Protein AF-A0A9W8Y583-F1 (afdb_monomer_lite)

Radius of gyration: 17.75 Å; chains: 1; bounding box: 39×25×52 Å

Secondary structure (DSSP, 8-state):
--HHHHH-TT-------TT---SS----TTTTBS-GGGG-EETTEEPPP-SSTTS--B-HHHHHHHHTSPPPP-PPP-B-TTS-B---

Structure (mmCIF, N/CA/C/O backbone):
data_AF-A0A9W8Y583-F1
#
_entry.id   AF-A0A9W8Y583-F1
#
loop_
_atom_site.group_PDB
_atom_site.id
_atom_site.type_symbol
_atom_site.label_atom_id
_atom_site.label_alt_id
_atom_site.label_comp_id
_atom_site.label_asym_id
_atom_site.label_entity_id
_atom_site.label_seq_id
_atom_site.pdbx_PDB_ins_code
_atom_site.Cartn_x
_atom_site.Cartn_y
_atom_site.Cartn_z
_atom_site.occupancy
_atom_site.B_iso_or_equiv
_atom_site.auth_seq_id
_atom_site.auth_comp_id
_atom_site.auth_asym_id
_atom_site.auth_atom_id
_atom_site.pdbx_PDB_model_num
ATOM 1 N N . MET A 1 1 ? -11.530 -1.948 4.514 1.00 78.25 1 MET A N 1
ATOM 2 C CA . MET A 1 1 ? -11.970 -0.751 3.754 1.00 78.25 1 MET A CA 1
ATOM 3 C C . MET A 1 1 ? -10.904 0.330 3.889 1.00 78.25 1 MET A C 1
ATOM 5 O O . MET A 1 1 ? -10.420 0.493 5.003 1.00 78.25 1 MET A O 1
ATOM 9 N N . ALA A 1 2 ? -10.491 1.024 2.818 1.00 84.38 2 ALA A N 1
ATOM 10 C CA . ALA A 1 2 ? -9.464 2.075 2.924 1.00 84.38 2 ALA A CA 1
ATOM 11 C C . ALA A 1 2 ? -10.042 3.389 3.488 1.00 84.38 2 ALA A C 1
ATOM 13 O O . ALA A 1 2 ? -11.249 3.620 3.439 1.00 84.38 2 ALA A O 1
ATOM 14 N N . GLU A 1 3 ? -9.186 4.271 4.014 1.00 91.38 3 GLU A N 1
ATOM 15 C CA . GLU A 1 3 ? -9.618 5.531 4.645 1.00 91.38 3 GLU A CA 1
ATOM 16 C C . GLU A 1 3 ? -10.377 6.451 3.677 1.00 91.38 3 GLU A C 1
ATOM 18 O O . GLU A 1 3 ? -11.374 7.057 4.060 1.00 91.38 3 GLU A O 1
ATOM 23 N N . VAL A 1 4 ? -9.946 6.519 2.410 1.00 94.75 4 VAL A N 1
ATOM 24 C CA . VAL A 1 4 ? -10.620 7.307 1.362 1.00 94.75 4 VAL A CA 1
ATOM 25 C C . VAL A 1 4 ? -12.013 6.749 1.068 1.00 94.75 4 VAL A C 1
ATOM 27 O O . VAL A 1 4 ? -12.973 7.515 0.967 1.00 94.75 4 VAL A O 1
ATOM 30 N N . ASP A 1 5 ? -12.137 5.424 0.989 1.00 95.12 5 ASP A N 1
ATOM 31 C CA . ASP A 1 5 ? -13.409 4.734 0.763 1.00 95.12 5 ASP A CA 1
ATOM 32 C C . ASP A 1 5 ? -14.393 5.028 1.904 1.00 95.12 5 ASP A C 1
ATOM 34 O O . ASP A 1 5 ? -15.562 5.328 1.671 1.00 95.12 5 ASP A O 1
ATOM 38 N N . ALA A 1 6 ? -13.898 5.016 3.147 1.00 93.50 6 ALA A N 1
ATOM 39 C CA . ALA A 1 6 ? -14.697 5.196 4.357 1.00 93.50 6 ALA A CA 1
ATOM 40 C C . ALA A 1 6 ? -15.305 6.603 4.507 1.00 93.50 6 ALA A C 1
ATOM 42 O O . ALA A 1 6 ? -16.302 6.768 5.212 1.00 93.50 6 ALA A O 1
ATOM 43 N N . VAL A 1 7 ? -14.716 7.616 3.864 1.00 95.75 7 VAL A N 1
ATOM 44 C CA . VAL A 1 7 ? -15.172 9.019 3.938 1.00 95.75 7 VAL A CA 1
ATOM 45 C C . VAL A 1 7 ? -15.843 9.510 2.654 1.00 95.75 7 VAL A C 1
ATOM 47 O O . VAL A 1 7 ? -16.295 10.654 2.592 1.00 95.75 7 VAL A O 1
ATOM 50 N N . SER A 1 8 ? -15.938 8.658 1.633 1.00 97.25 8 SER A N 1
ATOM 51 C CA . SER A 1 8 ? -16.508 9.009 0.334 1.00 97.25 8 SER A CA 1
ATOM 52 C C . SER A 1 8 ? -17.920 8.448 0.207 1.00 97.25 8 SER A C 1
ATOM 54 O O . SER A 1 8 ? -18.116 7.268 -0.059 1.00 97.25 8 SER A O 1
ATOM 56 N N . ALA A 1 9 ? -18.935 9.304 0.348 1.00 97.06 9 ALA A N 1
ATOM 57 C CA . ALA A 1 9 ? -20.342 8.884 0.294 1.00 97.06 9 ALA A CA 1
ATOM 58 C C . ALA A 1 9 ? -20.760 8.237 -1.046 1.00 97.06 9 ALA A C 1
ATOM 60 O O . ALA A 1 9 ? -21.792 7.574 -1.115 1.00 97.06 9 ALA A O 1
ATOM 61 N N . ASN A 1 10 ? -19.985 8.448 -2.110 1.00 97.44 10 ASN A N 1
ATOM 62 C CA . ASN A 1 10 ? -20.191 7.875 -3.439 1.00 97.44 10 ASN A CA 1
ATOM 63 C C . ASN A 1 10 ? -19.259 6.690 -3.755 1.00 97.44 10 ASN A C 1
ATOM 65 O O . ASN A 1 10 ? -19.209 6.261 -4.908 1.00 97.44 10 ASN A O 1
ATOM 69 N N . PHE A 1 11 ? -18.502 6.187 -2.777 1.00 96.19 11 PHE A N 1
ATOM 70 C CA . PHE A 1 11 ? -17.705 4.976 -2.939 1.00 96.19 11 PHE A CA 1
ATOM 71 C C . PHE A 1 11 ? -18.610 3.751 -3.154 1.00 96.19 11 PHE A C 1
ATOM 73 O O . PHE A 1 11 ? -19.685 3.651 -2.562 1.00 96.19 11 PHE A O 1
ATOM 80 N N . ALA A 1 12 ? -18.175 2.820 -4.010 1.00 95.75 12 ALA A N 1
ATOM 81 C CA . ALA A 1 12 ? -18.960 1.641 -4.382 1.00 95.75 12 ALA A CA 1
ATOM 82 C C . ALA A 1 12 ? -18.177 0.323 -4.282 1.00 95.75 12 ALA A C 1
ATOM 84 O O . ALA A 1 12 ? -18.710 -0.650 -3.755 1.00 95.75 12 ALA A O 1
ATOM 85 N N . ILE A 1 13 ? -16.940 0.275 -4.791 1.00 96.00 13 ILE A N 1
ATOM 86 C CA . ILE A 1 13 ? -16.088 -0.924 -4.798 1.00 96.00 13 ILE A CA 1
ATOM 87 C C . ILE A 1 13 ? -14.614 -0.541 -4.639 1.00 96.00 13 ILE A C 1
ATOM 89 O O . ILE A 1 13 ? -14.205 0.519 -5.109 1.00 96.00 13 ILE A O 1
ATOM 93 N N . GLN A 1 14 ? -13.831 -1.426 -4.015 1.00 94.00 14 GLN A N 1
ATOM 94 C CA . GLN A 1 14 ? -12.375 -1.318 -3.891 1.00 94.00 14 GLN A CA 1
ATOM 95 C C . GLN A 1 14 ? -11.722 -2.538 -4.541 1.00 94.00 14 GLN A C 1
ATOM 97 O O . GLN A 1 14 ? -12.123 -3.672 -4.274 1.00 94.00 14 GLN A O 1
ATOM 102 N N . GLU A 1 15 ? -10.715 -2.303 -5.375 1.00 93.62 15 GLU A N 1
ATOM 103 C CA . GLU A 1 15 ? -9.913 -3.362 -5.984 1.00 93.62 15 GLU A CA 1
ATOM 104 C C . GLU A 1 15 ? -8.791 -3.794 -5.033 1.00 93.62 15 GLU A C 1
ATOM 106 O O . GLU A 1 15 ? -8.157 -2.962 -4.386 1.00 93.62 15 GLU A O 1
ATOM 111 N N . MET A 1 16 ? -8.526 -5.102 -4.949 1.00 89.31 16 MET A N 1
ATOM 112 C CA . MET A 1 16 ? -7.428 -5.643 -4.147 1.00 89.31 16 MET A CA 1
ATOM 113 C C . MET A 1 16 ? -6.759 -6.828 -4.831 1.00 89.31 16 MET A C 1
ATOM 115 O O . MET A 1 16 ? -7.422 -7.770 -5.260 1.00 89.31 16 MET A O 1
ATOM 119 N N . SER A 1 17 ? -5.428 -6.829 -4.838 1.00 85.56 17 SER A N 1
ATOM 120 C CA . SER A 1 17 ? -4.595 -7.918 -5.357 1.00 85.56 17 SER A CA 1
ATOM 121 C C . SER A 1 17 ? -4.297 -9.014 -4.318 1.00 85.56 17 SER A C 1
ATOM 123 O O . SER A 1 17 ? -3.263 -9.679 -4.374 1.00 85.56 17 SER A O 1
ATOM 125 N N . LEU A 1 18 ? -5.192 -9.216 -3.345 1.00 84.75 18 LEU A N 1
ATOM 126 C CA . LEU A 1 18 ? -5.000 -10.170 -2.249 1.00 84.75 18 LEU A CA 1
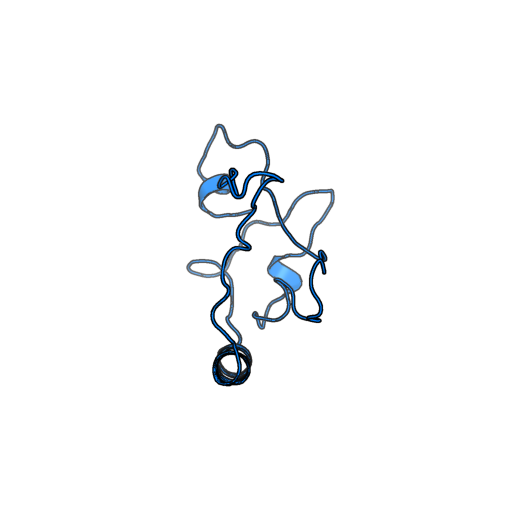ATOM 127 C C . LEU A 1 18 ? -5.030 -11.622 -2.756 1.00 84.75 18 LEU A C 1
ATOM 129 O O . LEU A 1 18 ? -5.981 -12.025 -3.424 1.00 84.75 18 LEU A O 1
ATOM 133 N N . GLY A 1 19 ? -4.007 -12.417 -2.422 1.00 74.06 19 GLY A N 1
ATOM 134 C CA . GLY A 1 19 ? -3.903 -13.818 -2.852 1.00 74.06 19 GLY A CA 1
ATOM 135 C C . GLY A 1 19 ? -3.608 -14.008 -4.345 1.00 74.06 19 GLY A C 1
ATOM 136 O O . GLY A 1 19 ? -3.761 -15.110 -4.875 1.00 74.06 19 GLY A O 1
ATOM 137 N N . ILE A 1 20 ? -3.196 -12.944 -5.038 1.00 68.00 20 ILE A N 1
ATOM 138 C CA . ILE A 1 20 ? -2.887 -12.967 -6.462 1.00 68.00 20 ILE A CA 1
ATOM 139 C C . ILE A 1 20 ? -1.365 -13.070 -6.666 1.00 68.00 20 ILE A C 1
ATOM 141 O O . ILE A 1 20 ? -0.648 -12.073 -6.630 1.00 68.00 20 ILE A O 1
ATOM 145 N N . HIS A 1 21 ? -0.866 -14.276 -6.947 1.00 61.91 21 HIS A N 1
ATOM 146 C CA . HIS A 1 21 ? 0.546 -14.522 -7.272 1.00 61.91 21 HIS A CA 1
ATOM 147 C C . HIS A 1 21 ? 0.755 -14.593 -8.797 1.00 61.91 21 HIS A C 1
ATOM 149 O O . HIS A 1 21 ? 0.868 -15.678 -9.364 1.00 61.91 21 HIS A O 1
ATOM 155 N N . TYR A 1 22 ? 0.768 -13.450 -9.495 1.00 49.09 22 TYR A N 1
ATOM 156 C CA . TYR A 1 22 ? 0.978 -13.434 -10.959 1.00 49.09 22 TYR A CA 1
ATOM 157 C C . TYR A 1 22 ? 2.446 -13.479 -11.397 1.00 49.09 22 TYR A C 1
ATOM 159 O O . TYR A 1 22 ? 2.729 -13.723 -12.567 1.00 49.09 22 TYR A O 1
ATOM 167 N N . HIS A 1 23 ? 3.391 -13.308 -10.478 1.00 47.59 23 HIS A N 1
ATOM 168 C CA . HIS A 1 23 ? 4.817 -13.403 -10.764 1.00 47.59 23 HIS A CA 1
ATOM 169 C C . HIS A 1 23 ? 5.484 -14.273 -9.700 1.00 47.59 23 HIS A C 1
ATOM 171 O O . HIS A 1 23 ? 4.960 -14.433 -8.607 1.00 47.59 23 HIS A O 1
ATOM 177 N N . THR A 1 24 ? 6.622 -14.856 -10.045 1.00 53.38 24 THR A N 1
ATOM 178 C CA . THR A 1 24 ? 7.442 -15.872 -9.356 1.00 53.38 24 THR A CA 1
ATOM 179 C C . THR A 1 24 ? 7.890 -15.592 -7.901 1.00 53.38 24 THR A C 1
ATOM 181 O O . THR A 1 24 ? 8.860 -16.196 -7.449 1.00 53.38 24 THR A O 1
ATOM 184 N N . GLY A 1 25 ? 7.224 -14.709 -7.153 1.00 58.34 25 GLY A N 1
ATOM 185 C CA . GLY A 1 25 ? 7.460 -14.439 -5.732 1.00 58.34 25 GLY A CA 1
ATOM 186 C C . GLY A 1 25 ? 6.312 -14.925 -4.841 1.00 58.34 25 GLY A C 1
ATOM 187 O O . GLY A 1 25 ? 5.144 -14.865 -5.216 1.00 58.34 25 GLY A O 1
ATOM 188 N N . ALA A 1 26 ? 6.663 -15.415 -3.650 1.00 64.31 26 ALA A N 1
ATOM 189 C CA . ALA A 1 26 ? 5.712 -15.910 -2.652 1.00 64.31 26 ALA A CA 1
ATOM 190 C C . ALA A 1 26 ? 5.017 -14.791 -1.853 1.00 64.31 26 ALA A C 1
ATOM 192 O O . ALA A 1 26 ? 4.041 -15.064 -1.163 1.00 64.31 26 ALA A O 1
ATOM 193 N N . GLU A 1 27 ? 5.512 -13.552 -1.941 1.00 77.94 27 GLU A N 1
ATOM 194 C CA . GLU A 1 27 ? 5.052 -12.447 -1.101 1.00 77.94 27 GLU A CA 1
ATOM 195 C C . GLU A 1 27 ? 3.787 -11.778 -1.650 1.00 77.94 27 GLU A C 1
ATOM 197 O O . GLU A 1 27 ? 3.662 -11.558 -2.857 1.00 77.94 27 GLU A O 1
ATOM 202 N N . ASP A 1 28 ? 2.867 -11.416 -0.758 1.00 84.06 28 ASP A N 1
ATOM 203 C CA . ASP A 1 28 ? 1.653 -10.662 -1.077 1.00 84.06 28 ASP A CA 1
ATOM 204 C C . ASP A 1 28 ? 1.430 -9.503 -0.081 1.00 84.06 28 ASP A C 1
ATOM 206 O O . ASP A 1 28 ? 2.311 -9.148 0.704 1.00 84.06 28 ASP A O 1
ATOM 210 N N . LEU A 1 29 ? 0.244 -8.885 -0.103 1.00 84.75 29 LEU A N 1
ATOM 211 C CA . LEU A 1 29 ? -0.118 -7.798 0.820 1.00 84.75 29 LEU A CA 1
ATOM 212 C C . LEU A 1 29 ? 0.018 -8.176 2.308 1.00 84.75 29 LEU A C 1
ATOM 214 O O . LEU A 1 29 ? 0.231 -7.296 3.145 1.00 84.75 29 LEU A O 1
ATOM 218 N N . ARG A 1 30 ? -0.101 -9.462 2.654 1.00 89.81 30 ARG A N 1
ATOM 219 C CA . ARG A 1 30 ? -0.021 -9.968 4.031 1.00 89.81 30 ARG A CA 1
ATOM 220 C C . ARG A 1 30 ? 1.424 -10.140 4.494 1.00 89.81 30 ARG A C 1
ATOM 222 O O . ARG A 1 30 ? 1.666 -10.119 5.694 1.00 89.81 30 ARG A O 1
ATOM 229 N N . SER A 1 31 ? 2.374 -10.270 3.571 1.00 90.81 31 SER A N 1
ATOM 230 C CA . SER A 1 31 ? 3.785 -10.533 3.873 1.00 90.81 31 SER A CA 1
ATOM 231 C C . SER A 1 31 ? 4.547 -9.372 4.513 1.00 90.81 31 SER A C 1
ATOM 233 O O . SER A 1 31 ? 5.540 -9.589 5.200 1.00 90.81 31 SER A O 1
ATOM 235 N N . TYR A 1 32 ? 4.132 -8.131 4.260 1.00 93.31 32 TYR A N 1
ATOM 236 C CA . TYR A 1 32 ? 4.889 -6.933 4.656 1.00 93.31 32 TYR A CA 1
ATOM 237 C C . TYR A 1 32 ? 4.381 -6.276 5.943 1.00 93.31 32 TYR A C 1
ATOM 239 O O . TYR A 1 32 ? 4.880 -5.219 6.339 1.00 93.31 32 TYR A O 1
ATOM 247 N N . VAL A 1 33 ? 3.383 -6.876 6.591 1.00 94.56 33 VAL A N 1
ATOM 248 C CA . VAL A 1 33 ? 2.764 -6.359 7.812 1.00 94.56 33 VAL A CA 1
ATOM 249 C C . VAL A 1 33 ? 2.794 -7.408 8.917 1.00 94.56 33 VAL A C 1
ATOM 251 O O . VAL A 1 33 ? 2.667 -8.603 8.666 1.00 94.56 33 VAL A O 1
ATOM 254 N N . LYS A 1 34 ? 2.927 -6.958 10.162 1.00 96.06 34 LYS A N 1
ATOM 255 C CA . LYS A 1 34 ? 2.892 -7.820 11.353 1.00 96.06 34 LYS A CA 1
ATOM 256 C C . LYS A 1 34 ? 1.475 -8.170 11.801 1.00 96.06 34 LYS A C 1
ATOM 258 O O . LYS A 1 34 ? 1.299 -9.117 12.560 1.00 96.06 34 LYS A O 1
ATOM 263 N N . ASN A 1 35 ? 0.484 -7.427 11.315 1.00 94.88 35 ASN A N 1
ATOM 264 C CA . ASN A 1 35 ? -0.937 -7.599 11.598 1.00 94.88 35 ASN A CA 1
ATOM 265 C C . ASN A 1 35 ? -1.736 -7.937 10.317 1.00 94.88 35 ASN A C 1
ATOM 267 O O . ASN A 1 35 ? -2.583 -7.152 9.888 1.00 94.88 35 ASN A O 1
ATOM 271 N N . PRO A 1 36 ? -1.462 -9.074 9.645 1.00 92.44 36 PRO A N 1
ATOM 272 C CA . PRO A 1 36 ? -2.058 -9.413 8.347 1.00 92.44 36 PRO A CA 1
ATOM 273 C C . PRO A 1 36 ? -3.582 -9.596 8.373 1.00 92.44 36 PRO A C 1
ATOM 275 O O . PRO A 1 36 ? -4.222 -9.534 7.322 1.00 92.44 36 PRO A O 1
ATOM 278 N N . GLU A 1 37 ? -4.174 -9.806 9.547 1.00 91.88 37 GLU A N 1
ATOM 279 C CA . GLU A 1 37 ? -5.620 -9.909 9.757 1.00 91.88 37 GLU A CA 1
ATOM 280 C C . GLU A 1 37 ? -6.390 -8.639 9.363 1.00 91.88 37 GLU A C 1
ATOM 282 O O . GLU A 1 37 ? -7.588 -8.705 9.096 1.00 91.88 37 GLU A O 1
ATOM 287 N N . VAL A 1 38 ? -5.717 -7.485 9.251 1.00 92.06 38 VAL A N 1
ATOM 288 C CA . VAL A 1 38 ? -6.329 -6.240 8.742 1.00 92.06 38 VAL A CA 1
ATOM 289 C C . VAL A 1 38 ? -6.787 -6.345 7.286 1.00 92.06 38 VAL A C 1
ATOM 291 O O . VAL A 1 38 ? -7.594 -5.536 6.834 1.00 92.06 38 VAL A O 1
ATOM 294 N N . TRP A 1 39 ? -6.298 -7.351 6.559 1.00 91.12 39 TRP A N 1
ATOM 295 C CA . TRP A 1 39 ? -6.683 -7.645 5.181 1.00 91.12 39 TRP A CA 1
ATOM 296 C C . TRP A 1 39 ? -7.719 -8.766 5.065 1.00 91.12 39 TRP A C 1
ATOM 298 O O . TRP A 1 39 ? -8.021 -9.198 3.952 1.00 91.12 39 TRP A O 1
ATOM 308 N N . ASP A 1 40 ? -8.247 -9.280 6.178 1.00 91.75 40 ASP A N 1
ATOM 309 C CA . ASP A 1 40 ? -9.208 -10.378 6.136 1.00 91.75 40 ASP A CA 1
ATOM 310 C C . ASP A 1 40 ? -10.526 -9.932 5.493 1.00 91.75 40 ASP A C 1
ATOM 312 O O . ASP A 1 40 ? -11.190 -8.990 5.932 1.00 91.75 40 ASP A O 1
ATOM 316 N N . VAL A 1 41 ? -10.916 -10.657 4.444 1.00 91.62 41 VAL A N 1
ATOM 317 C CA . VAL A 1 41 ? -12.177 -10.443 3.737 1.00 91.62 41 VAL A CA 1
ATOM 318 C C . VAL A 1 41 ? -13.274 -11.270 4.405 1.00 91.62 41 VAL A C 1
ATOM 320 O O . VAL A 1 41 ? -13.203 -12.499 4.441 1.00 91.62 41 VAL A O 1
ATOM 323 N N . LYS A 1 42 ? -14.315 -10.598 4.898 1.00 92.69 42 LYS A N 1
ATOM 324 C CA . LYS A 1 42 ? -15.532 -11.187 5.469 1.00 92.69 42 LYS A CA 1
ATOM 325 C C . LYS A 1 42 ? -16.723 -10.758 4.624 1.00 92.69 42 LYS A C 1
ATOM 327 O O . LYS A 1 42 ? -16.952 -9.566 4.420 1.00 92.69 42 LYS A O 1
ATOM 332 N N . ASP A 1 43 ? -17.441 -11.737 4.079 1.00 93.88 43 ASP A N 1
ATOM 333 C CA . ASP A 1 43 ? -18.643 -11.523 3.262 1.00 93.88 43 ASP A CA 1
ATOM 334 C C . ASP A 1 43 ? -18.442 -10.527 2.099 1.00 93.88 43 ASP A C 1
ATOM 336 O O . ASP A 1 43 ? -19.312 -9.723 1.775 1.00 93.88 43 ASP A O 1
ATOM 340 N N . GLY A 1 44 ? -17.263 -10.573 1.464 1.00 91.81 44 GLY A N 1
ATOM 341 C CA . GLY A 1 44 ? -16.902 -9.690 0.347 1.00 91.81 44 GLY A CA 1
ATOM 342 C C . GLY A 1 44 ? -16.467 -8.279 0.754 1.00 91.81 44 GLY A C 1
ATOM 343 O O . GLY A 1 44 ? -16.292 -7.426 -0.112 1.00 91.81 44 GLY A O 1
ATOM 344 N N . THR A 1 45 ? -16.268 -8.023 2.048 1.00 91.50 45 THR A N 1
ATOM 345 C CA . THR A 1 45 ? -15.828 -6.728 2.583 1.00 91.50 45 THR A CA 1
ATOM 346 C C . THR A 1 45 ? -14.614 -6.888 3.489 1.00 91.50 45 THR A C 1
ATOM 348 O O . THR A 1 45 ? -14.358 -7.970 4.005 1.00 91.50 45 THR A O 1
ATOM 351 N N . ILE A 1 46 ? -13.861 -5.810 3.694 1.00 92.56 46 ILE A N 1
ATOM 352 C CA . ILE A 1 46 ? -12.806 -5.747 4.714 1.00 92.56 46 ILE A CA 1
ATOM 353 C C . ILE A 1 46 ? -13.226 -4.729 5.757 1.00 92.56 46 ILE A C 1
ATOM 355 O O . ILE A 1 46 ? -13.666 -3.632 5.391 1.00 92.56 46 ILE A O 1
ATOM 359 N N . ASP A 1 47 ? -13.011 -5.065 7.024 1.00 92.81 47 ASP A N 1
ATOM 360 C CA . ASP A 1 47 ? -13.284 -4.192 8.161 1.00 92.81 47 ASP A CA 1
ATOM 361 C C . ASP A 1 47 ? -12.545 -2.839 8.042 1.00 92.81 47 ASP A C 1
ATOM 363 O O . ASP A 1 47 ? -11.560 -2.675 7.310 1.00 92.81 47 ASP A O 1
ATOM 367 N N . LEU A 1 48 ? -13.059 -1.817 8.725 1.00 92.06 48 LEU A N 1
ATOM 368 C CA . LEU A 1 48 ? -12.373 -0.531 8.821 1.00 92.06 48 LEU A CA 1
ATOM 369 C C . LEU A 1 48 ? -11.173 -0.670 9.779 1.00 92.06 48 LEU A C 1
ATOM 371 O O . LEU A 1 48 ? -11.364 -1.182 10.886 1.00 92.06 48 LEU A O 1
ATOM 375 N N . PRO A 1 49 ? -9.966 -0.197 9.416 1.00 89.88 49 PRO A N 1
ATOM 376 C CA . PRO A 1 49 ? -8.848 -0.156 10.348 1.00 89.88 49 PRO A CA 1
ATOM 377 C C . PRO A 1 49 ? -9.184 0.719 11.563 1.00 89.88 49 PRO A C 1
ATOM 379 O O . PRO A 1 49 ? -9.690 1.830 11.424 1.00 89.88 49 PRO A O 1
ATOM 382 N N . VAL A 1 50 ? -8.914 0.207 12.765 1.00 89.69 50 VAL A N 1
ATOM 383 C CA . VAL A 1 50 ? -9.222 0.893 14.039 1.00 89.69 50 VAL A CA 1
ATOM 384 C C . VAL A 1 50 ? -7.984 1.456 14.741 1.00 89.69 50 VAL A C 1
ATOM 386 O O . VAL A 1 50 ? -8.103 2.176 15.732 1.00 89.69 50 VAL A O 1
ATOM 389 N N . GLY A 1 51 ? -6.791 1.102 14.258 1.00 89.44 51 GLY A N 1
ATOM 390 C CA . GLY A 1 51 ? -5.526 1.626 14.763 1.00 89.44 51 GLY A CA 1
ATOM 391 C C . GLY A 1 51 ? -5.278 3.074 14.324 1.00 89.44 51 GLY A C 1
ATOM 392 O O . GLY A 1 51 ? -5.959 3.579 13.435 1.00 89.44 51 GLY A O 1
ATOM 393 N N . PRO A 1 52 ? -4.301 3.763 14.933 1.00 93.44 52 PRO A N 1
ATOM 394 C CA . PRO A 1 52 ? -3.919 5.102 14.501 1.00 93.44 52 PRO A CA 1
ATOM 395 C C . PRO A 1 52 ? -3.341 5.096 13.076 1.00 93.44 52 PRO A C 1
ATOM 397 O O . PRO A 1 52 ? -2.637 4.165 12.680 1.00 93.44 52 PRO A O 1
ATOM 400 N N . GLY A 1 53 ? -3.592 6.177 12.330 1.00 94.31 53 GLY A N 1
ATOM 401 C CA . GLY A 1 53 ? -3.160 6.304 10.936 1.00 94.31 53 GLY A CA 1
ATOM 402 C C . GLY A 1 53 ? -3.758 5.200 10.064 1.00 94.31 53 GLY A C 1
ATOM 403 O O . GLY A 1 53 ? -4.907 4.824 10.250 1.00 94.31 53 GLY A O 1
ATOM 404 N N . LEU A 1 54 ? -2.939 4.613 9.186 1.00 93.88 54 LEU A N 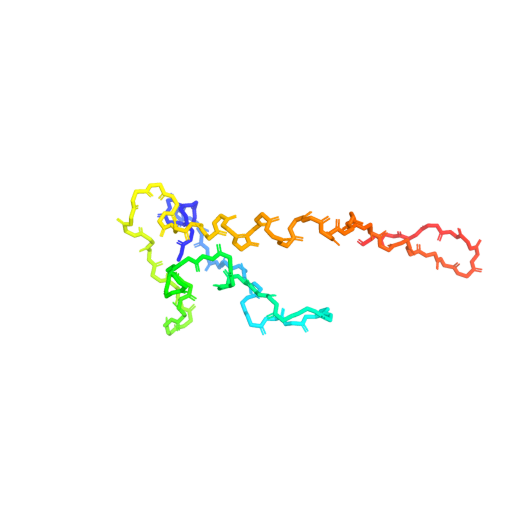1
ATOM 405 C CA . LEU A 1 54 ? -3.371 3.565 8.251 1.00 93.88 54 LEU A CA 1
ATOM 406 C C . LEU A 1 54 ? -3.826 2.255 8.929 1.00 93.88 54 LEU A C 1
ATOM 408 O O . LEU A 1 54 ? -4.318 1.358 8.248 1.00 93.88 54 LEU A O 1
ATOM 412 N N . GLY A 1 55 ? -3.623 2.106 10.244 1.00 93.75 55 GLY A N 1
ATOM 413 C CA . GLY A 1 55 ? -4.018 0.915 10.998 1.00 93.75 55 GLY A CA 1
ATOM 414 C C . GLY A 1 55 ? -3.223 -0.354 10.664 1.00 93.75 55 GLY A C 1
ATOM 415 O O . GLY A 1 55 ? -3.669 -1.452 10.991 1.00 93.75 55 GLY A O 1
ATOM 416 N N . ILE A 1 56 ? -2.046 -0.211 10.049 1.00 94.69 56 ILE A N 1
ATOM 417 C CA . ILE A 1 56 ? -1.114 -1.306 9.744 1.00 94.69 56 ILE A CA 1
ATOM 418 C C . ILE A 1 56 ? 0.180 -1.172 10.551 1.00 94.69 56 ILE A C 1
ATOM 420 O O . ILE A 1 56 ? 0.640 -0.062 10.826 1.00 94.69 56 ILE A O 1
ATOM 424 N N . GLU A 1 57 ? 0.795 -2.302 10.883 1.00 95.81 57 GLU A N 1
ATOM 425 C CA . GLU A 1 57 ? 2.130 -2.379 11.471 1.00 95.81 57 GLU A CA 1
ATOM 426 C C . GLU A 1 57 ? 3.087 -2.987 10.444 1.00 95.81 57 GLU A C 1
ATOM 428 O O . GLU A 1 57 ? 2.999 -4.169 10.125 1.00 95.81 57 GLU A O 1
ATOM 433 N N . VAL A 1 58 ? 3.999 -2.179 9.903 1.00 96.38 58 VAL A N 1
ATOM 434 C CA . VAL A 1 58 ? 4.947 -2.624 8.870 1.00 96.38 58 VAL A CA 1
ATOM 435 C C . VAL A 1 58 ? 6.019 -3.531 9.478 1.00 96.38 58 VAL A C 1
ATOM 437 O O . VAL A 1 58 ? 6.622 -3.200 10.503 1.00 96.38 58 VAL A O 1
ATOM 440 N N . ASP A 1 59 ? 6.321 -4.648 8.815 1.00 97.12 59 ASP A N 1
ATOM 441 C CA . ASP A 1 59 ? 7.510 -5.443 9.125 1.00 97.12 59 ASP A CA 1
ATOM 442 C C . ASP A 1 59 ? 8.755 -4.818 8.471 1.00 97.12 59 ASP A C 1
ATOM 444 O O . ASP A 1 59 ? 9.171 -5.176 7.368 1.00 97.12 59 ASP A O 1
ATOM 448 N N . GLU A 1 60 ? 9.351 -3.835 9.152 1.00 97.44 60 GLU A N 1
ATOM 449 C CA . GLU A 1 60 ? 10.535 -3.135 8.641 1.00 97.44 60 GLU A CA 1
ATOM 450 C C . GLU A 1 60 ? 11.742 -4.051 8.411 1.00 97.44 60 GLU A C 1
ATOM 452 O O . GLU A 1 60 ? 12.524 -3.802 7.493 1.00 97.44 60 GLU A O 1
ATOM 457 N N . GLU A 1 61 ? 11.926 -5.090 9.228 1.00 96.88 61 GLU A N 1
ATOM 458 C CA . GLU A 1 61 ? 13.050 -6.016 9.066 1.00 96.88 61 GLU A CA 1
ATOM 459 C C . GLU A 1 61 ? 12.881 -6.835 7.785 1.00 96.88 61 GLU A C 1
ATOM 461 O O . GLU A 1 61 ? 13.829 -6.973 7.002 1.00 96.88 61 GLU A O 1
ATOM 466 N N . TRP A 1 62 ? 11.660 -7.319 7.534 1.00 94.38 62 TRP A N 1
ATOM 467 C CA . TRP A 1 62 ? 11.304 -8.010 6.297 1.00 94.38 62 TRP A CA 1
ATOM 468 C C . TRP A 1 62 ? 11.488 -7.109 5.073 1.00 94.38 62 TRP A C 1
ATOM 470 O O . TRP A 1 62 ? 12.196 -7.485 4.134 1.00 94.38 62 TRP A O 1
ATOM 480 N N . VAL A 1 63 ? 10.943 -5.887 5.120 1.00 95.00 63 VAL A N 1
ATOM 481 C CA . VAL A 1 63 ? 11.068 -4.892 4.042 1.00 95.00 63 VAL A CA 1
ATOM 482 C C . VAL A 1 63 ? 12.535 -4.583 3.743 1.00 95.00 63 VAL A C 1
ATOM 484 O O . VAL A 1 63 ? 12.946 -4.634 2.584 1.00 95.00 63 VAL A O 1
ATOM 487 N N . ARG A 1 64 ? 13.352 -4.304 4.768 1.00 96.12 64 ARG A N 1
ATOM 488 C CA . ARG A 1 64 ? 14.777 -3.984 4.584 1.00 96.12 64 ARG A CA 1
ATOM 489 C C . ARG A 1 64 ? 15.531 -5.142 3.961 1.00 96.12 64 ARG A C 1
ATOM 491 O O . ARG A 1 64 ? 16.265 -4.914 3.005 1.00 96.12 64 ARG A O 1
ATOM 498 N N . ARG A 1 65 ? 15.328 -6.366 4.457 1.00 94.44 65 ARG A N 1
ATOM 499 C CA . ARG A 1 65 ? 15.977 -7.559 3.905 1.00 94.44 65 ARG A CA 1
ATOM 500 C C . ARG A 1 65 ? 15.648 -7.737 2.427 1.00 94.44 65 ARG A C 1
ATOM 502 O O . ARG A 1 65 ? 16.572 -7.897 1.641 1.00 94.44 65 ARG A O 1
ATOM 509 N N . LEU A 1 66 ? 14.367 -7.697 2.057 1.00 91.44 66 LEU A N 1
ATOM 510 C CA . LEU A 1 66 ? 13.974 -7.898 0.663 1.00 91.44 66 LEU A CA 1
ATOM 511 C C . LEU A 1 66 ? 14.472 -6.763 -0.234 1.00 91.44 66 LEU A C 1
ATOM 513 O O . LEU A 1 66 ? 14.896 -7.022 -1.351 1.00 91.44 66 LEU A O 1
ATOM 517 N N . SER A 1 67 ? 14.507 -5.525 0.265 1.00 93.12 67 SER A N 1
ATOM 518 C CA . SER A 1 67 ? 14.967 -4.375 -0.521 1.00 93.12 67 SER A CA 1
ATOM 519 C C . SER A 1 67 ? 16.439 -4.429 -0.952 1.00 93.12 67 SER A C 1
ATOM 521 O O . SER A 1 67 ? 16.804 -3.708 -1.877 1.00 93.12 67 SER A O 1
ATOM 523 N N . LEU A 1 68 ?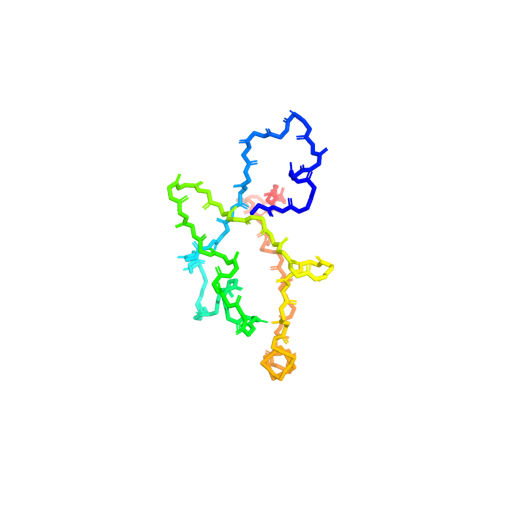 17.280 -5.250 -0.307 1.00 94.94 68 LEU A N 1
ATOM 524 C CA . LEU A 1 68 ? 18.711 -5.350 -0.625 1.00 94.94 68 LEU A CA 1
ATOM 525 C C . LEU A 1 68 ? 18.976 -5.964 -2.004 1.00 94.94 68 LEU A C 1
ATOM 527 O O . LEU A 1 68 ? 19.899 -5.524 -2.686 1.00 94.94 68 LEU A O 1
ATOM 531 N N . ASP A 1 69 ? 18.159 -6.939 -2.404 1.00 88.88 69 ASP A N 1
ATOM 532 C CA . ASP A 1 69 ? 18.353 -7.730 -3.626 1.00 88.88 69 ASP A CA 1
ATOM 533 C C . ASP A 1 69 ? 17.257 -7.461 -4.679 1.00 88.88 69 ASP A C 1
ATOM 535 O O . ASP A 1 69 ? 17.159 -8.165 -5.685 1.00 88.88 69 ASP A O 1
ATOM 539 N N . THR A 1 70 ? 16.413 -6.445 -4.462 1.00 89.88 70 THR A N 1
ATOM 540 C CA . THR A 1 70 ? 15.329 -6.089 -5.386 1.00 89.88 70 THR A CA 1
ATOM 541 C C . THR A 1 70 ? 15.861 -5.304 -6.580 1.00 89.88 70 THR A C 1
ATOM 543 O O . THR A 1 70 ? 16.375 -4.193 -6.442 1.00 89.88 70 THR A O 1
ATOM 546 N N . GLU A 1 71 ? 15.658 -5.841 -7.779 1.00 90.88 71 GLU A N 1
ATOM 547 C CA . GLU A 1 71 ? 15.880 -5.105 -9.020 1.00 90.88 71 GLU A CA 1
ATOM 548 C C . GLU A 1 71 ? 14.734 -4.121 -9.291 1.00 90.88 71 GLU A C 1
ATOM 550 O O . GLU A 1 71 ? 13.572 -4.366 -8.957 1.00 90.88 71 GLU A O 1
ATOM 555 N N . ALA A 1 72 ? 15.055 -2.987 -9.919 1.00 90.94 72 ALA A N 1
ATOM 556 C CA . ALA A 1 72 ? 14.039 -2.031 -10.332 1.00 90.94 72 ALA A CA 1
ATOM 557 C C . ALA A 1 72 ? 13.082 -2.693 -11.329 1.00 90.94 72 ALA A C 1
ATOM 559 O O . ALA A 1 72 ? 13.506 -3.181 -12.378 1.00 90.94 72 ALA A O 1
ATOM 560 N N . TRP A 1 73 ? 11.785 -2.681 -11.019 1.00 88.62 73 TRP A N 1
ATOM 561 C CA . TRP A 1 73 ? 10.788 -3.159 -11.964 1.00 88.62 73 TRP A CA 1
ATOM 562 C C . TRP A 1 73 ? 10.727 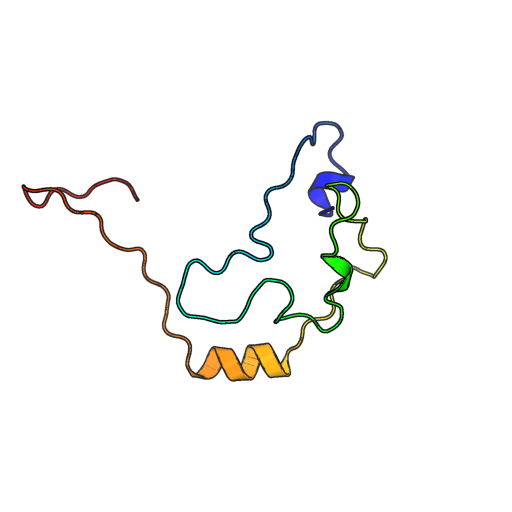-2.209 -13.162 1.00 88.62 73 TRP A C 1
ATOM 564 O O . TRP A 1 73 ? 10.535 -1.000 -13.011 1.00 88.62 73 TRP A O 1
ATOM 574 N N . VAL A 1 74 ? 10.900 -2.769 -14.356 1.00 88.12 74 VAL A N 1
ATOM 575 C CA . VAL A 1 74 ? 10.806 -2.040 -15.618 1.00 88.12 74 VAL A CA 1
ATOM 576 C C . VAL A 1 74 ? 9.587 -2.556 -16.361 1.00 88.12 74 VAL A C 1
ATOM 578 O O . VAL A 1 74 ? 9.446 -3.758 -16.585 1.00 88.12 74 VAL A O 1
ATOM 581 N N . SER A 1 75 ? 8.718 -1.627 -16.750 1.00 86.00 75 SER A N 1
ATOM 582 C CA . SER A 1 75 ? 7.579 -1.915 -17.613 1.00 86.00 75 SER A CA 1
ATOM 583 C C . SER A 1 75 ? 8.057 -2.634 -18.887 1.00 86.00 75 SER A C 1
ATOM 585 O O . SER A 1 75 ? 8.965 -2.139 -19.566 1.00 86.00 75 SER A O 1
ATOM 587 N N . PRO A 1 76 ? 7.486 -3.806 -19.222 1.00 85.88 76 PRO A N 1
ATOM 588 C CA . PRO A 1 76 ? 7.778 -4.461 -20.486 1.00 85.88 76 PRO A CA 1
ATOM 589 C C . PRO A 1 76 ? 7.405 -3.546 -21.655 1.00 85.88 76 PRO A C 1
ATOM 591 O O . PRO A 1 76 ? 6.281 -3.057 -21.738 1.00 85.88 76 PRO A O 1
ATOM 594 N N . GLY A 1 77 ? 8.339 -3.330 -22.580 1.00 88.25 77 GLY A N 1
ATOM 595 C CA . GLY A 1 77 ? 8.035 -2.635 -23.825 1.00 88.25 77 GLY A CA 1
ATOM 596 C C . GLY A 1 77 ? 7.223 -3.537 -24.750 1.00 88.25 77 GLY A C 1
ATOM 597 O O . GLY A 1 77 ? 7.678 -4.623 -25.114 1.00 88.25 77 GLY A O 1
ATOM 598 N N . PHE A 1 78 ? 6.041 -3.085 -25.159 1.00 91.00 78 PHE A N 1
ATOM 599 C CA . PHE A 1 78 ? 5.237 -3.785 -26.155 1.00 91.00 78 PHE A CA 1
A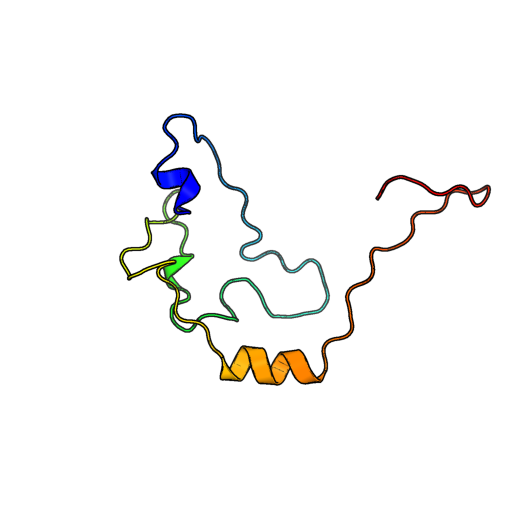TOM 600 C C . PHE A 1 78 ? 5.548 -3.230 -27.542 1.00 91.00 78 PHE A C 1
ATOM 602 O O . PHE A 1 78 ? 5.256 -2.076 -27.845 1.00 91.00 78 PHE A O 1
ATOM 609 N N . PHE A 1 79 ? 6.146 -4.063 -28.393 1.00 93.62 79 PHE A N 1
ATOM 610 C CA . PHE A 1 79 ? 6.489 -3.707 -29.767 1.00 93.62 79 PHE A CA 1
ATOM 611 C C . PHE A 1 79 ? 5.708 -4.573 -30.742 1.00 93.62 79 PHE A C 1
ATOM 613 O O . PHE A 1 79 ? 5.592 -5.788 -30.564 1.00 93.62 79 PHE A O 1
ATOM 620 N N . GLY A 1 80 ? 5.154 -3.950 -31.773 1.00 92.56 80 GLY A N 1
ATOM 621 C CA . GLY A 1 80 ? 4.479 -4.687 -32.825 1.00 92.56 80 GLY A CA 1
ATOM 622 C C . GLY A 1 80 ? 5.417 -5.213 -33.912 1.00 92.56 80 GLY A C 1
ATOM 623 O O . GLY A 1 80 ? 6.630 -5.000 -33.860 1.00 92.56 80 GLY A O 1
ATOM 624 N N . PRO A 1 81 ? 4.867 -5.917 -34.919 1.00 94.06 81 PRO A N 1
ATOM 625 C CA . PRO A 1 81 ? 5.658 -6.572 -35.961 1.00 94.06 81 PRO A CA 1
ATOM 626 C C . PRO A 1 81 ? 6.532 -5.622 -36.792 1.00 94.06 81 PRO A C 1
ATOM 628 O O . PRO A 1 81 ? 7.495 -6.078 -37.404 1.00 94.06 81 PRO A O 1
ATOM 631 N N . GLY A 1 82 ? 6.202 -4.327 -36.836 1.00 94.38 82 GLY A N 1
ATOM 632 C CA . GLY A 1 82 ? 6.971 -3.293 -37.529 1.00 94.38 82 GLY A CA 1
ATOM 633 C C . GLY A 1 82 ? 7.960 -2.543 -36.633 1.00 94.38 82 GLY A C 1
ATOM 634 O O . GLY A 1 82 ? 8.567 -1.576 -37.089 1.00 94.38 82 GLY A O 1
ATOM 635 N N . GLY A 1 83 ? 8.122 -2.956 -35.372 1.00 93.50 83 GLY A N 1
ATOM 636 C CA . GLY A 1 83 ? 8.926 -2.244 -34.377 1.00 93.50 83 GLY A CA 1
ATOM 637 C C . GLY A 1 83 ? 8.225 -1.020 -33.782 1.00 93.50 83 GLY A C 1
ATOM 638 O O . GLY A 1 83 ? 8.861 -0.241 -33.073 1.00 93.50 83 GLY A O 1
ATOM 639 N N . GLU A 1 84 ? 6.931 -0.828 -34.055 1.00 94.94 84 GLU A N 1
ATOM 640 C CA . GLU A 1 84 ? 6.153 0.259 -33.474 1.00 94.94 84 GLU A CA 1
ATOM 641 C C . GLU A 1 84 ? 5.903 0.032 -31.978 1.00 94.94 84 GLU A C 1
ATOM 643 O O . GLU A 1 84 ? 5.573 -1.079 -31.561 1.00 94.94 84 GLU A O 1
ATOM 648 N N . VAL A 1 85 ? 6.036 1.093 -31.180 1.00 94.56 85 VAL A N 1
ATOM 649 C CA . VAL A 1 85 ? 5.687 1.079 -29.752 1.00 94.56 85 VAL A CA 1
A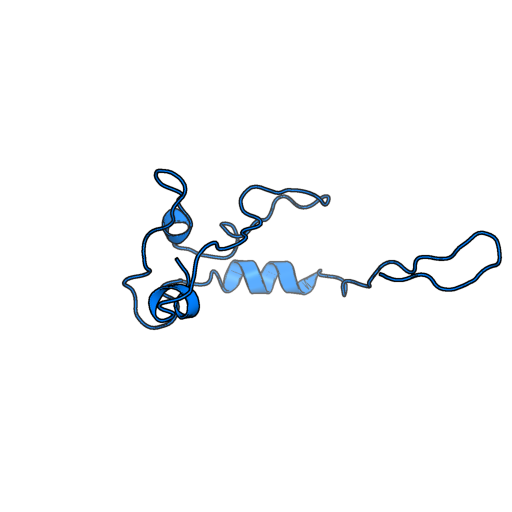TOM 650 C C . VAL A 1 85 ? 4.170 0.972 -29.609 1.00 94.56 85 VAL A C 1
ATOM 652 O O . VAL A 1 85 ? 3.427 1.676 -30.296 1.00 94.56 85 VAL A O 1
ATOM 655 N N . ARG A 1 86 ? 3.715 0.104 -28.708 1.00 92.00 86 ARG A N 1
ATOM 656 C CA . ARG A 1 86 ? 2.308 -0.069 -28.335 1.00 92.00 86 ARG A CA 1
ATOM 657 C C . ARG A 1 86 ? 2.062 0.415 -26.911 1.00 92.00 86 ARG A C 1
ATOM 659 O O . ARG A 1 86 ? 3.001 0.589 -26.138 1.00 92.00 86 ARG A O 1
ATOM 666 N N . GLU A 1 87 ? 0.790 0.667 -26.616 1.00 88.69 87 GLU A N 1
ATOM 667 C CA . GLU A 1 87 ? 0.327 1.038 -25.280 1.00 88.69 87 GLU A CA 1
ATOM 668 C C . GLU A 1 87 ? 0.715 -0.042 -24.264 1.00 88.69 87 GLU A C 1
ATOM 670 O O . GLU A 1 87 ? 0.713 -1.233 -24.593 1.00 88.69 87 GLU A O 1
ATOM 675 N N . TRP A 1 88 ? 1.110 0.415 -23.075 1.00 81.69 88 TRP A N 1
ATOM 676 C CA . TRP A 1 88 ? 1.397 -0.449 -21.940 1.00 81.69 88 TRP A CA 1
ATOM 677 C C . TRP A 1 88 ? 0.109 -0.908 -21.265 1.00 81.69 88 TRP A C 1
ATOM 679 O O . TRP A 1 88 ? -0.774 -0.043 -21.074 1.00 81.69 88 TRP A O 1
#

InterPro domains:
  IPR013342 Mandelate racemase, C-terminal domain [PF13378] (2-61)
  IPR036849 Enolase-like, C-terminal domain superfamily [G3DSA:3.20.20.120] (1-77)
  IPR036849 Enolase-like, C-terminal domain superfamily [SSF51604] (4-69)

Sequence (88 aa):
MAEVDAVSANFAIQEMSLGIHYHTGAEDLRSYVKNPEVWDVKDGTIDLPVGPGLGIEVDEEWVRRLSLDTEAWVSPGFFGPGGEVREW

Foldseek 3Di:
DFPVLVPDPPRDDDDACPPPCPDDDPDDPQNFFPCSLQVDADPNDGDDQPDPDRNTHGPVVSVVVVVVPDDDDDDDFDADPVRDTDDD

Organism: NCBI:txid798079

pLDDT: mean 89.0, std 10.43, range [47.59, 97.44]